Protein AF-A0A8J4T4J1-F1 (afdb_monomer_lite)

Organism: NCBI:txid100268

Secondary structure (DSSP, 8-state):
--------HHHHHHH-SSHHHHHHTT--HHHHHHH--HHHHHHHHHTTSSTTS----HHHHHHHHHHHHHHHHHHHHTT-

pLDDT: mean 86.03, std 13.98, range [35.53, 95.62]

Structure (mmCIF, N/CA/C/O backbone):
data_AF-A0A8J4T4J1-F1
#
_entry.id   AF-A0A8J4T4J1-F1
#
loop_
_atom_site.group_PDB
_atom_site.id
_atom_site.type_symbol
_atom_site.label_atom_id
_atom_site.label_alt_id
_atom_site.label_comp_id
_atom_site.label_asym_id
_atom_site.label_entity_id
_atom_site.label_seq_id
_atom_site.pdbx_PDB_ins_code
_atom_site.Cartn_x
_atom_site.Cartn_y
_atom_site.Cartn_z
_atom_site.occupancy
_atom_site.B_iso_or_equiv
_atom_site.auth_seq_id
_atom_site.auth_comp_id
_atom_site.auth_asym_id
_atom_site.auth_atom_id
_atom_site.pdbx_PDB_model_num
ATOM 1 N N . MET A 1 1 ? -7.989 -8.202 -20.710 1.00 35.53 1 MET A N 1
ATOM 2 C CA . MET A 1 1 ? -8.032 -6.768 -20.378 1.00 35.53 1 MET A CA 1
ATOM 3 C C . MET A 1 1 ? -7.867 -6.726 -18.880 1.00 35.53 1 MET A C 1
ATOM 5 O O . MET A 1 1 ? -8.830 -7.001 -18.180 1.00 35.53 1 MET A O 1
ATOM 9 N N . ASP A 1 2 ? -6.636 -6.558 -18.409 1.00 40.91 2 ASP A N 1
ATOM 10 C CA . ASP A 1 2 ? -6.362 -6.385 -16.985 1.00 40.91 2 ASP A CA 1
ATOM 11 C C . ASP A 1 2 ? -6.827 -4.977 -16.606 1.00 40.91 2 ASP A C 1
ATOM 13 O O . ASP A 1 2 ? -6.105 -3.995 -16.773 1.00 40.91 2 ASP A O 1
ATOM 17 N N . GLU A 1 3 ? -8.096 -4.862 -16.210 1.00 41.06 3 GLU A N 1
A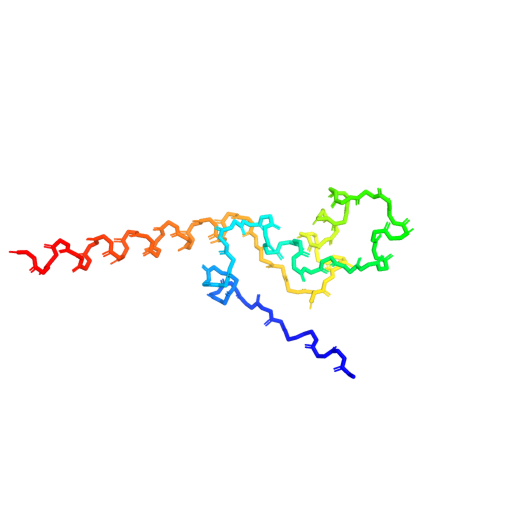TOM 18 C CA . GLU A 1 3 ? -8.628 -3.646 -15.602 1.00 41.06 3 GLU A CA 1
ATOM 19 C C . GLU A 1 3 ? -8.016 -3.520 -14.210 1.00 41.06 3 GLU A C 1
ATOM 21 O O . GLU A 1 3 ? -8.546 -4.015 -13.217 1.00 41.06 3 GLU A O 1
ATOM 26 N N . ASN A 1 4 ? -6.860 -2.866 -14.148 1.00 46.62 4 ASN A N 1
ATOM 27 C CA . ASN A 1 4 ? -6.311 -2.359 -12.905 1.00 46.62 4 ASN A CA 1
ATOM 28 C C . ASN A 1 4 ? -7.212 -1.211 -12.423 1.00 46.62 4 ASN A C 1
ATOM 30 O O . ASN A 1 4 ? -6.974 -0.043 -12.734 1.00 46.62 4 ASN A O 1
ATOM 34 N N . VAL A 1 5 ? -8.320 -1.563 -11.767 1.00 53.12 5 VAL A N 1
ATOM 35 C CA . VAL A 1 5 ? -9.239 -0.603 -11.155 1.00 53.12 5 VAL A CA 1
ATOM 36 C C . VAL A 1 5 ? -8.466 0.149 -10.068 1.00 53.12 5 VAL A C 1
ATOM 38 O O . VAL A 1 5 ? -7.931 -0.508 -9.174 1.00 53.12 5 VAL A O 1
ATOM 41 N N . PRO A 1 6 ? -8.404 1.493 -10.109 1.00 54.91 6 PRO A N 1
ATOM 42 C CA . PRO A 1 6 ? -7.742 2.276 -9.072 1.00 54.91 6 PRO A CA 1
ATOM 43 C C . PRO A 1 6 ? -8.322 1.936 -7.693 1.00 54.91 6 PRO A C 1
ATOM 45 O O . PRO A 1 6 ? -9.531 2.055 -7.458 1.00 54.91 6 PRO A O 1
ATOM 48 N N . LEU A 1 7 ? -7.475 1.417 -6.800 1.00 67.12 7 LEU A N 1
ATOM 49 C CA . LEU A 1 7 ? -7.864 1.072 -5.437 1.00 67.12 7 LEU A CA 1
ATOM 50 C C . LEU A 1 7 ? -7.676 2.313 -4.564 1.00 67.12 7 LEU A C 1
ATOM 52 O O . LEU A 1 7 ? -6.601 2.541 -4.014 1.00 67.12 7 LEU A O 1
ATOM 56 N N . GLY A 1 8 ? -8.744 3.093 -4.409 1.00 81.38 8 GLY A N 1
ATOM 57 C CA . GLY A 1 8 ? -8.731 4.243 -3.510 1.00 81.38 8 GLY A CA 1
ATOM 58 C C . GLY A 1 8 ? -8.477 3.863 -2.050 1.00 81.38 8 GLY A C 1
ATOM 59 O O . GLY A 1 8 ? -8.722 2.728 -1.632 1.00 81.38 8 GLY A O 1
ATOM 60 N N . LEU A 1 9 ? -8.022 4.838 -1.256 1.00 86.19 9 LEU A N 1
ATOM 61 C CA . LEU A 1 9 ? -7.609 4.678 0.148 1.00 86.19 9 LEU A CA 1
ATOM 62 C C . LEU A 1 9 ? -8.570 3.814 0.986 1.00 86.19 9 LEU A C 1
ATOM 64 O O . LEU A 1 9 ? -8.118 2.910 1.682 1.00 86.19 9 LEU A O 1
ATOM 68 N N . ASP A 1 10 ? -9.883 4.058 0.911 1.00 87.56 10 ASP A N 1
ATOM 69 C CA . ASP A 1 10 ? -10.887 3.303 1.679 1.00 87.56 10 ASP A CA 1
ATOM 70 C C . ASP A 1 10 ? -10.954 1.819 1.283 1.00 87.56 10 ASP A C 1
ATOM 72 O O . ASP A 1 10 ? -11.182 0.944 2.123 1.00 87.56 10 ASP A O 1
ATOM 76 N N . ASN A 1 11 ? -10.727 1.517 0.008 1.00 89.06 11 ASN A N 1
ATOM 77 C CA . ASN A 1 11 ? -10.673 0.145 -0.468 1.00 89.06 11 ASN A CA 1
ATOM 78 C C . ASN A 1 11 ? -9.346 -0.517 -0.069 1.00 89.06 11 ASN A C 1
ATOM 80 O O . ASN A 1 11 ? -9.335 -1.642 0.422 1.00 89.06 11 ASN A O 1
ATOM 84 N N . ALA A 1 12 ? -8.230 0.209 -0.176 1.00 90.56 12 ALA A N 1
ATOM 85 C CA . ALA A 1 12 ? -6.923 -0.291 0.233 1.00 90.56 12 ALA A CA 1
ATOM 86 C C . ALA A 1 12 ? -6.913 -0.716 1.716 1.00 90.56 12 ALA A C 1
ATOM 88 O O . ALA A 1 12 ? -6.535 -1.837 2.049 1.00 90.56 12 ALA A O 1
ATOM 89 N N . VAL A 1 13 ? -7.412 0.132 2.622 1.00 92.69 13 VAL A N 1
ATOM 90 C CA . VAL A 1 13 ? -7.427 -0.173 4.067 1.00 92.69 13 VAL A CA 1
ATOM 91 C C . VAL A 1 13 ? -8.419 -1.263 4.468 1.00 92.69 13 VAL A C 1
ATOM 93 O O . VAL A 1 13 ? -8.334 -1.783 5.582 1.00 92.69 13 VAL A O 1
ATOM 96 N N . THR A 1 14 ? -9.386 -1.600 3.616 1.00 92.19 14 THR A N 1
ATOM 97 C CA . THR A 1 14 ? -10.337 -2.688 3.889 1.00 92.19 14 THR A CA 1
ATOM 98 C C . THR A 1 14 ? -9.855 -4.020 3.328 1.00 92.19 14 THR A C 1
ATOM 100 O O . THR A 1 14 ? -10.109 -5.047 3.953 1.00 92.19 14 THR A O 1
ATOM 103 N N . GLN A 1 15 ? -9.128 -4.010 2.209 1.00 92.62 15 GLN A N 1
ATOM 104 C CA . GLN A 1 15 ? -8.633 -5.223 1.554 1.00 92.62 15 GLN A CA 1
ATOM 105 C C . GLN A 1 15 ? -7.270 -5.699 2.073 1.00 92.62 15 GLN A C 1
ATOM 107 O O . GLN A 1 15 ? -7.038 -6.904 2.137 1.00 92.62 15 GLN A O 1
ATOM 112 N N . PHE A 1 16 ? -6.386 -4.782 2.471 1.00 94.44 16 PHE A N 1
ATOM 113 C CA . PHE A 1 16 ? -5.008 -5.107 2.852 1.00 94.44 16 PHE A CA 1
ATOM 114 C C . PHE A 1 16 ? -4.778 -4.921 4.348 1.00 94.44 16 PHE A C 1
ATOM 116 O O . PHE A 1 16 ? -5.350 -4.017 4.962 1.00 94.44 16 PHE A O 1
ATOM 123 N N . ASN A 1 17 ? -3.959 -5.777 4.966 1.00 94.12 17 ASN A N 1
ATOM 124 C CA . ASN A 1 17 ? -3.685 -5.690 6.403 1.00 94.12 17 ASN A CA 1
ATOM 125 C C . ASN A 1 17 ? -2.618 -4.642 6.692 1.00 94.12 17 ASN A C 1
ATOM 127 O O . ASN A 1 17 ? -2.801 -3.816 7.589 1.00 94.12 17 ASN A O 1
ATOM 131 N N . THR A 1 18 ? -1.544 -4.668 5.911 1.00 95.12 18 THR A N 1
ATOM 132 C CA . THR A 1 18 ? -0.429 -3.728 5.989 1.00 95.12 18 THR A CA 1
ATOM 133 C C . THR A 1 18 ? -0.352 -2.864 4.736 1.00 95.12 18 THR A C 1
ATOM 135 O O . THR A 1 18 ? -1.009 -3.132 3.728 1.00 95.12 18 THR A O 1
ATOM 138 N N . TYR A 1 19 ? 0.433 -1.793 4.814 1.00 95.06 19 TYR A N 1
ATOM 139 C CA . TYR A 1 19 ? 0.690 -0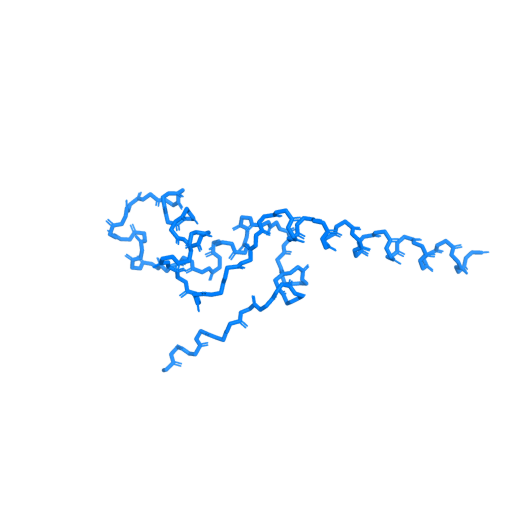.952 3.653 1.00 95.06 19 TYR A CA 1
ATOM 140 C C . TYR A 1 19 ? 1.576 -1.682 2.633 1.00 95.06 19 TYR A C 1
ATOM 142 O O . TYR A 1 19 ? 1.371 -1.554 1.431 1.00 95.06 19 TYR A O 1
ATOM 150 N N . GLU A 1 20 ? 2.500 -2.514 3.106 1.00 95.38 20 GLU A N 1
ATOM 151 C CA . GLU A 1 20 ? 3.328 -3.392 2.284 1.00 95.38 20 GLU A CA 1
ATOM 152 C C . GLU A 1 20 ? 2.473 -4.395 1.490 1.00 95.38 20 GLU A C 1
ATOM 154 O O . GLU A 1 20 ? 2.671 -4.504 0.286 1.00 95.38 20 GLU A O 1
ATOM 159 N N . ASP A 1 21 ? 1.443 -5.009 2.094 1.00 94.81 21 ASP A N 1
ATOM 160 C CA . ASP A 1 21 ? 0.502 -5.885 1.367 1.00 94.81 21 ASP A CA 1
ATOM 161 C C . ASP A 1 21 ? -0.198 -5.143 0.210 1.00 94.81 21 ASP A C 1
ATOM 163 O O . ASP A 1 21 ? -0.446 -5.711 -0.856 1.00 94.81 21 ASP A O 1
ATOM 167 N N . PHE A 1 22 ? -0.534 -3.864 0.420 1.00 93.81 22 PHE A N 1
ATOM 168 C CA . PHE A 1 22 ? -1.120 -3.016 -0.617 1.00 93.81 22 PHE A CA 1
ATOM 169 C C . PHE A 1 22 ? -0.117 -2.715 -1.738 1.00 93.81 22 PHE A C 1
ATOM 171 O O . PHE A 1 22 ? -0.484 -2.802 -2.912 1.00 93.81 22 PHE A O 1
ATOM 178 N N . LEU A 1 23 ? 1.136 -2.383 -1.412 1.00 93.38 23 LEU A N 1
ATOM 179 C CA . LEU A 1 23 ? 2.177 -2.157 -2.420 1.00 93.38 23 LEU A CA 1
ATOM 180 C C . LEU A 1 23 ? 2.444 -3.433 -3.228 1.00 93.38 23 LEU A C 1
ATOM 182 O O . LEU A 1 23 ? 2.470 -3.378 -4.456 1.00 93.38 23 LEU A O 1
ATOM 186 N N . ASP A 1 24 ? 2.541 -4.578 -2.555 1.00 93.62 24 ASP A N 1
ATOM 187 C CA . ASP A 1 24 ? 2.814 -5.878 -3.173 1.00 93.62 24 ASP A CA 1
ATOM 188 C C . ASP A 1 24 ? 1.693 -6.311 -4.117 1.00 93.62 24 ASP A C 1
ATOM 190 O O . ASP A 1 24 ? 1.956 -6.877 -5.176 1.00 93.62 24 ASP A O 1
ATOM 194 N N . SER A 1 25 ? 0.441 -5.957 -3.804 1.00 92.56 25 SER A N 1
ATOM 195 C CA . SER A 1 25 ? -0.703 -6.216 -4.687 1.00 92.56 25 SER A CA 1
ATOM 196 C C . SER A 1 25 ? -0.610 -5.523 -6.054 1.00 92.56 25 SER A C 1
ATOM 198 O O . SER A 1 25 ? -1.288 -5.930 -6.998 1.00 92.56 25 SER A O 1
ATOM 200 N N . GLN A 1 26 ? 0.226 -4.486 -6.170 1.00 91.19 26 GLN A N 1
ATOM 201 C CA . GLN A 1 26 ? 0.430 -3.716 -7.397 1.00 91.19 26 GLN A CA 1
ATOM 202 C C . GLN A 1 26 ? 1.707 -4.109 -8.154 1.00 91.19 26 GLN A C 1
ATOM 204 O O . GLN A 1 26 ? 1.915 -3.640 -9.277 1.00 91.19 26 GLN A O 1
ATOM 209 N N . ILE A 1 27 ? 2.558 -4.952 -7.563 1.00 91.94 27 ILE A N 1
ATOM 210 C CA . ILE A 1 27 ? 3.789 -5.444 -8.183 1.00 91.94 27 ILE A CA 1
ATOM 211 C C . ILE A 1 27 ? 3.450 -6.649 -9.062 1.00 91.94 27 ILE A C 1
ATOM 213 O O . ILE A 1 27 ? 2.818 -7.612 -8.635 1.00 91.94 27 ILE A O 1
ATOM 217 N N . THR A 1 28 ? 3.884 -6.612 -10.319 1.00 92.44 28 THR A N 1
ATOM 218 C CA . THR A 1 28 ? 3.659 -7.700 -11.278 1.00 92.44 28 THR A CA 1
ATOM 219 C C . THR A 1 28 ? 4.897 -8.582 -11.434 1.00 92.44 28 THR A C 1
ATOM 221 O O . THR A 1 28 ? 6.022 -8.170 -11.157 1.00 92.44 28 THR A O 1
ATOM 224 N N . ALA A 1 29 ? 4.727 -9.792 -11.977 1.00 93.19 29 ALA A N 1
ATOM 225 C CA . ALA A 1 29 ? 5.858 -10.670 -12.298 1.00 93.19 29 ALA A CA 1
ATOM 226 C C . ALA A 1 29 ? 6.860 -10.025 -13.276 1.00 93.19 29 ALA A C 1
ATOM 228 O O . ALA A 1 29 ? 8.055 -10.296 -13.212 1.00 93.19 29 ALA A O 1
ATOM 229 N N . THR A 1 30 ? 6.384 -9.152 -14.168 1.00 93.25 30 THR A N 1
ATOM 230 C CA . THR A 1 30 ? 7.235 -8.386 -15.084 1.00 93.25 30 THR A CA 1
ATOM 231 C C . THR A 1 30 ? 8.124 -7.397 -14.334 1.00 93.25 30 THR A C 1
ATOM 233 O O . THR A 1 30 ? 9.277 -7.219 -14.710 1.00 93.25 30 THR A O 1
ATOM 236 N N . ASP A 1 31 ? 7.624 -6.801 -13.252 1.00 92.25 31 ASP A N 1
ATOM 237 C CA . ASP A 1 31 ? 8.409 -5.887 -12.418 1.00 92.25 31 ASP A CA 1
ATOM 238 C C . ASP A 1 31 ? 9.545 -6.620 -11.744 1.00 92.25 31 ASP A C 1
ATOM 240 O O . ASP A 1 31 ? 10.690 -6.206 -11.862 1.00 92.25 31 ASP A O 1
ATOM 244 N N . LEU A 1 32 ? 9.246 -7.763 -11.134 1.00 94.06 32 LEU A N 1
ATOM 245 C CA . LEU A 1 32 ? 10.263 -8.593 -10.499 1.00 94.06 32 LEU A CA 1
ATOM 246 C C . LEU A 1 32 ? 11.259 -9.166 -11.513 1.00 94.06 32 LEU A C 1
ATOM 248 O O . LEU A 1 32 ? 12.432 -9.303 -11.192 1.00 94.06 32 LEU A O 1
ATOM 252 N N . PHE A 1 33 ? 10.829 -9.456 -12.743 1.00 94.88 33 PHE A N 1
ATOM 253 C CA . PHE A 1 33 ? 11.729 -9.920 -13.799 1.00 94.88 33 PHE A CA 1
ATOM 254 C C . PHE A 1 33 ? 12.738 -8.850 -14.241 1.00 94.88 33 PHE A C 1
ATOM 256 O O . PHE A 1 33 ? 13.874 -9.189 -14.552 1.00 94.88 33 PHE A O 1
ATOM 263 N N . TYR A 1 34 ? 12.340 -7.575 -14.302 1.00 95.06 34 TYR A N 1
ATOM 264 C CA . TYR A 1 34 ? 13.227 -6.494 -14.755 1.00 95.06 34 TYR A CA 1
ATOM 265 C C . TYR A 1 34 ? 13.973 -5.785 -13.626 1.00 95.06 34 TYR A C 1
ATOM 267 O O . TYR A 1 34 ? 15.076 -5.290 -13.849 1.00 95.06 34 TYR A O 1
ATOM 275 N N . LEU A 1 35 ? 13.360 -5.678 -12.450 1.00 94.50 35 LEU A N 1
ATOM 276 C CA . LEU A 1 35 ? 13.937 -4.998 -11.295 1.00 94.50 35 LEU A CA 1
ATOM 277 C C . LEU A 1 35 ? 14.765 -5.951 -10.439 1.00 94.50 35 LEU A C 1
ATOM 279 O O . LEU A 1 35 ? 15.697 -5.491 -9.792 1.00 94.50 35 LEU A O 1
ATOM 283 N N . GLU A 1 36 ? 14.410 -7.242 -10.411 1.00 94.31 36 GLU A N 1
ATOM 284 C CA . GLU A 1 36 ? 15.016 -8.291 -9.569 1.00 94.31 36 GLU A CA 1
ATOM 285 C C . GLU A 1 36 ? 15.017 -7.982 -8.054 1.00 94.31 36 GLU A C 1
ATOM 287 O O . GLU A 1 36 ? 15.521 -8.768 -7.253 1.00 94.31 36 GLU A O 1
ATOM 292 N N . ASP A 1 37 ? 14.402 -6.867 -7.655 1.00 95.62 37 ASP A N 1
ATOM 293 C CA . ASP A 1 37 ? 14.352 -6.330 -6.303 1.00 95.62 37 ASP A CA 1
ATOM 294 C C . ASP A 1 37 ? 12.917 -5.883 -5.987 1.00 95.62 37 ASP A C 1
ATOM 296 O O . ASP A 1 37 ? 12.351 -4.975 -6.607 1.00 95.62 37 ASP A O 1
ATOM 300 N N . GLU A 1 38 ? 12.319 -6.562 -5.012 1.00 94.62 38 GLU A N 1
ATOM 301 C CA . GLU A 1 38 ? 10.959 -6.308 -4.550 1.00 94.62 38 GLU A CA 1
ATOM 302 C C . GLU A 1 38 ? 10.843 -4.969 -3.807 1.00 94.62 38 GLU A C 1
ATOM 304 O O . GLU A 1 38 ? 9.839 -4.273 -3.944 1.00 94.62 38 GLU A O 1
ATOM 309 N N . GLU A 1 39 ? 11.868 -4.559 -3.054 1.00 95.25 39 GLU A N 1
ATOM 310 C CA . GLU A 1 39 ? 11.861 -3.279 -2.343 1.00 95.25 39 GLU A CA 1
ATOM 311 C C . GLU A 1 39 ? 11.916 -2.111 -3.331 1.00 95.25 39 GLU A C 1
ATOM 313 O O . GLU A 1 39 ? 11.154 -1.149 -3.201 1.00 95.25 39 GLU A O 1
ATOM 318 N N . LEU A 1 40 ? 12.729 -2.237 -4.383 1.00 95.19 40 LEU A N 1
ATOM 319 C CA . LEU A 1 40 ? 12.745 -1.271 -5.479 1.00 95.19 40 LEU A CA 1
ATOM 320 C C . LEU A 1 40 ? 11.381 -1.193 -6.183 1.00 95.19 40 LEU A C 1
ATOM 322 O O . LEU A 1 40 ? 10.887 -0.100 -6.469 1.00 95.19 40 LEU A O 1
ATOM 326 N N . ALA A 1 41 ? 10.738 -2.335 -6.433 1.00 95.12 41 ALA A N 1
ATOM 327 C CA . ALA A 1 41 ? 9.404 -2.373 -7.027 1.00 95.12 41 ALA A CA 1
ATOM 328 C C . ALA A 1 41 ? 8.357 -1.675 -6.138 1.00 95.12 41 ALA A C 1
ATOM 330 O O . ALA A 1 41 ? 7.584 -0.853 -6.641 1.00 95.12 41 ALA A O 1
ATOM 331 N N . ARG A 1 42 ? 8.383 -1.913 -4.817 1.00 94.50 42 ARG A N 1
ATOM 332 C CA . ARG A 1 42 ? 7.527 -1.220 -3.836 1.00 94.50 42 ARG A CA 1
ATOM 333 C C . ARG A 1 42 ? 7.723 0.293 -3.880 1.00 94.50 42 ARG A C 1
ATOM 335 O O . ARG A 1 42 ? 6.742 1.030 -3.933 1.00 94.50 42 ARG A O 1
ATOM 342 N N . GLN A 1 43 ? 8.971 0.762 -3.909 1.00 94.00 43 GLN A N 1
ATOM 343 C CA . GLN A 1 43 ? 9.285 2.193 -3.986 1.00 94.00 43 GLN A CA 1
ATOM 344 C C . GLN A 1 43 ? 8.725 2.837 -5.261 1.00 94.00 43 GLN A C 1
ATOM 346 O O . GLN A 1 43 ? 8.196 3.947 -5.216 1.00 94.00 43 GLN A O 1
ATOM 351 N N . LEU A 1 44 ? 8.798 2.145 -6.402 1.00 92.75 44 LEU A N 1
ATOM 352 C CA . LEU A 1 44 ? 8.236 2.643 -7.660 1.00 92.75 44 LEU A CA 1
ATOM 353 C C . LEU A 1 44 ? 6.706 2.716 -7.630 1.00 92.75 44 LEU A C 1
ATOM 355 O O . LEU A 1 44 ? 6.140 3.659 -8.189 1.00 92.75 44 LEU A O 1
ATOM 359 N N . VAL A 1 45 ? 6.043 1.762 -6.973 1.00 92.25 45 VAL A N 1
ATOM 360 C CA . VAL A 1 45 ? 4.592 1.807 -6.738 1.00 92.25 45 VAL A CA 1
ATOM 361 C C . VAL A 1 45 ? 4.230 2.973 -5.818 1.00 92.25 45 VAL A C 1
ATOM 363 O O . VAL A 1 45 ? 3.352 3.764 -6.150 1.00 92.25 45 VAL A O 1
ATOM 366 N N . GLU A 1 46 ? 4.936 3.132 -4.699 1.00 91.50 46 GLU A N 1
ATOM 367 C CA . GLU A 1 46 ? 4.687 4.203 -3.724 1.00 91.50 46 GLU A CA 1
ATOM 368 C C . GLU A 1 46 ? 4.879 5.606 -4.325 1.00 91.50 46 GLU A C 1
ATOM 370 O O . GLU A 1 46 ? 4.138 6.537 -4.010 1.00 91.50 46 GLU A O 1
ATOM 375 N N . LEU A 1 47 ? 5.832 5.760 -5.245 1.00 90.69 47 LEU A N 1
ATOM 376 C CA . LEU A 1 47 ? 6.052 7.002 -5.989 1.00 90.69 47 LEU A CA 1
ATOM 377 C C . LEU A 1 47 ? 5.055 7.215 -7.146 1.00 90.69 47 LEU A C 1
ATOM 379 O O . LEU A 1 47 ? 5.086 8.267 -7.785 1.00 90.69 47 LEU A O 1
ATOM 383 N N . GLY A 1 48 ? 4.191 6.238 -7.437 1.00 87.94 48 GLY A N 1
ATOM 384 C CA . GLY A 1 48 ? 3.222 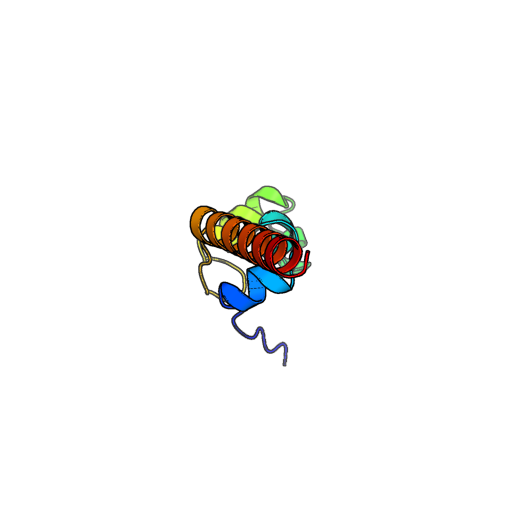6.286 -8.534 1.00 87.94 48 GLY A CA 1
ATOM 385 C C . GLY A 1 48 ? 3.823 6.073 -9.928 1.00 87.94 48 GLY A C 1
ATOM 386 O O . GLY A 1 48 ? 3.139 6.289 -10.927 1.00 87.94 48 GLY A O 1
ATOM 387 N N . TYR A 1 49 ? 5.087 5.647 -10.025 1.00 86.62 49 TYR A N 1
ATOM 388 C CA . TYR A 1 49 ? 5.723 5.279 -11.299 1.00 86.62 49 TYR A CA 1
ATOM 389 C C . TYR A 1 49 ? 5.314 3.882 -11.776 1.00 86.62 49 TYR A C 1
ATOM 391 O O . TYR A 1 49 ? 5.480 3.558 -12.955 1.00 86.62 49 TYR A O 1
ATOM 399 N N . ARG A 1 50 ? 4.778 3.053 -10.872 1.00 83.69 50 ARG A N 1
ATOM 400 C CA . ARG A 1 50 ? 4.279 1.710 -11.163 1.00 83.69 50 ARG A CA 1
ATOM 401 C C . ARG A 1 50 ? 2.931 1.447 -10.481 1.00 83.69 50 ARG A C 1
ATOM 403 O O . ARG A 1 50 ? 2.561 2.154 -9.553 1.00 83.69 50 ARG A O 1
ATOM 410 N N . GLY A 1 51 ? 2.184 0.447 -10.953 1.00 77.25 51 GLY A N 1
ATOM 411 C CA . GLY A 1 51 ? 0.866 0.091 -10.415 1.00 77.25 51 GLY A CA 1
ATOM 412 C C . GLY A 1 51 ? -0.296 0.833 -11.084 1.00 77.25 51 GLY A C 1
ATOM 413 O O . GLY A 1 51 ? -0.278 1.075 -12.292 1.00 77.25 51 GLY A O 1
ATOM 414 N N . SER A 1 52 ? -1.334 1.148 -10.303 1.00 70.94 52 SER A N 1
ATOM 415 C CA . SER A 1 52 ? -2.577 1.791 -10.782 1.00 70.94 52 SER A CA 1
ATOM 416 C C . SER A 1 52 ? -2.448 3.289 -11.076 1.00 70.94 52 SER A C 1
ATOM 418 O O . SER A 1 52 ? -3.363 3.888 -11.640 1.00 70.94 52 SER A O 1
ATOM 420 N N . GLY A 1 53 ? -1.313 3.898 -10.716 1.00 69.25 53 GLY A N 1
ATOM 421 C CA . GLY A 1 53 ? -1.087 5.341 -10.814 1.00 69.25 53 GLY A CA 1
ATOM 422 C C . GLY A 1 53 ? -1.785 6.154 -9.716 1.00 69.25 53 GLY A C 1
ATOM 423 O O . GLY A 1 53 ? -1.573 7.363 -9.634 1.00 69.25 53 GLY A O 1
ATOM 424 N N . GLU A 1 54 ? -2.586 5.518 -8.855 1.00 73.19 54 GLU A N 1
ATOM 425 C CA . GLU A 1 54 ? -3.165 6.153 -7.674 1.00 73.19 54 GLU A CA 1
ATOM 426 C C .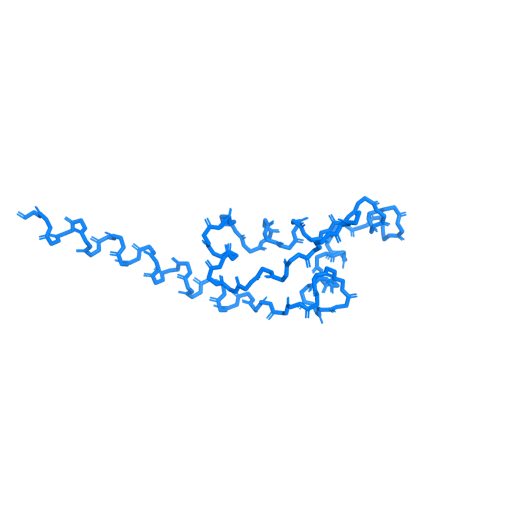 GLU A 1 54 ? -2.185 6.069 -6.497 1.00 73.19 54 GLU A C 1
ATOM 428 O O . GLU A 1 54 ? -1.804 4.987 -6.049 1.00 73.19 54 GLU A O 1
ATOM 433 N N . ILE A 1 55 ? -1.760 7.233 -6.001 1.00 83.62 55 ILE A N 1
ATOM 434 C CA . ILE A 1 55 ? -0.813 7.331 -4.889 1.00 83.62 55 ILE A CA 1
ATOM 435 C C . ILE A 1 55 ? -1.601 7.336 -3.580 1.00 83.62 55 ILE A C 1
ATOM 437 O O . ILE A 1 55 ? -2.190 8.349 -3.197 1.00 83.62 55 ILE A O 1
ATOM 441 N N . VAL A 1 56 ? -1.571 6.212 -2.869 1.00 87.88 56 VAL A N 1
ATOM 442 C CA . VAL A 1 56 ? -2.004 6.132 -1.471 1.00 87.88 56 VAL A CA 1
ATOM 443 C C . VAL A 1 56 ? -0.780 6.345 -0.595 1.00 87.88 56 VAL A C 1
ATOM 445 O O . VAL A 1 56 ? 0.151 5.554 -0.649 1.00 87.88 56 VAL A O 1
ATOM 448 N N . LYS A 1 57 ? -0.761 7.403 0.220 1.00 90.69 57 LYS A N 1
ATOM 449 C CA . LYS A 1 57 ? 0.370 7.655 1.122 1.00 90.69 57 LYS A CA 1
ATOM 450 C C . LYS A 1 57 ? 0.332 6.705 2.315 1.00 90.69 57 LYS A C 1
ATOM 452 O O . LYS A 1 57 ? -0.727 6.492 2.907 1.00 90.69 57 LYS A O 1
ATOM 457 N N . ARG A 1 58 ? 1.510 6.240 2.736 1.00 93.62 58 ARG A N 1
ATOM 458 C CA . ARG A 1 58 ? 1.707 5.416 3.939 1.00 93.62 58 ARG A CA 1
ATOM 459 C C . ARG A 1 58 ? 1.015 5.994 5.177 1.00 93.62 58 ARG A C 1
ATOM 461 O O . ARG A 1 58 ? 0.299 5.277 5.875 1.00 93.62 58 ARG A O 1
ATOM 468 N N . ASP A 1 59 ? 1.191 7.290 5.427 1.00 92.88 59 ASP A N 1
ATOM 469 C CA . ASP A 1 59 ? 0.603 7.960 6.592 1.00 92.88 59 ASP A CA 1
ATOM 470 C C . ASP A 1 59 ? -0.927 7.977 6.537 1.00 92.88 59 ASP A C 1
ATOM 472 O O . ASP A 1 59 ? -1.576 7.746 7.558 1.00 92.88 59 ASP A O 1
ATOM 476 N N . ASP A 1 60 ? -1.513 8.177 5.355 1.00 92.00 60 ASP A N 1
ATOM 477 C CA . ASP A 1 60 ? -2.966 8.193 5.174 1.00 92.00 60 ASP A CA 1
ATOM 478 C C . ASP A 1 60 ? -3.552 6.786 5.367 1.00 92.00 60 ASP A C 1
ATOM 480 O O . ASP A 1 60 ? -4.548 6.618 6.076 1.00 92.00 60 ASP A O 1
ATOM 484 N N . PHE A 1 61 ? -2.896 5.763 4.805 1.00 94.12 61 PHE A N 1
ATOM 485 C CA . PHE A 1 61 ? -3.269 4.357 4.983 1.00 94.12 61 PHE A CA 1
ATOM 486 C C . PHE A 1 61 ? -3.269 3.961 6.462 1.00 94.12 61 PHE A C 1
ATOM 488 O O . PHE A 1 61 ? -4.270 3.461 6.984 1.00 94.12 61 PHE A O 1
ATOM 495 N N . ASN A 1 62 ? -2.166 4.238 7.160 1.00 94.12 62 ASN A N 1
ATOM 496 C CA . ASN A 1 62 ? -2.006 3.898 8.570 1.00 94.12 62 ASN A CA 1
ATOM 497 C C . ASN A 1 62 ? -2.978 4.681 9.459 1.00 94.12 62 ASN A C 1
ATOM 499 O O . ASN A 1 62 ? -3.643 4.091 10.312 1.00 94.12 62 ASN A O 1
ATOM 503 N N . SER A 1 63 ? -3.127 5.988 9.227 1.00 93.81 63 SER A N 1
ATOM 504 C CA . SER A 1 63 ? -4.075 6.821 9.978 1.00 93.81 63 SER A CA 1
ATOM 505 C C . SER A 1 63 ? -5.505 6.309 9.826 1.00 93.81 63 SER A C 1
ATOM 507 O O . SER A 1 63 ? -6.254 6.212 10.801 1.00 93.81 63 SER A O 1
ATOM 509 N N . ARG A 1 64 ? -5.890 5.913 8.609 1.00 93.12 64 ARG A N 1
ATOM 510 C CA . ARG A 1 64 ? -7.222 5.377 8.336 1.00 93.12 64 ARG A CA 1
ATOM 511 C C . ARG A 1 64 ? -7.424 3.985 8.944 1.00 93.12 64 ARG A C 1
ATOM 513 O O . ARG A 1 64 ? -8.505 3.726 9.473 1.00 93.12 64 ARG A O 1
ATOM 520 N N . LYS A 1 65 ? -6.406 3.116 8.947 1.00 92.38 65 LYS A N 1
ATOM 521 C CA . LYS A 1 65 ? -6.432 1.823 9.659 1.00 92.38 65 LYS A CA 1
ATOM 522 C C . LYS A 1 65 ? -6.657 1.991 11.160 1.00 92.38 65 LYS A C 1
ATOM 524 O O . LYS A 1 65 ? -7.505 1.298 11.721 1.00 92.38 65 LYS A O 1
ATOM 529 N N . ILE A 1 66 ? -5.944 2.925 11.790 1.00 93.50 66 ILE A N 1
ATOM 530 C CA . ILE A 1 66 ? -6.107 3.236 13.217 1.00 93.50 66 ILE A CA 1
ATOM 531 C C . ILE A 1 66 ? -7.534 3.719 13.485 1.00 93.50 66 ILE A C 1
ATOM 533 O O . ILE A 1 66 ? -8.220 3.148 14.330 1.00 93.50 66 ILE A O 1
ATOM 537 N N . ALA A 1 67 ? -8.027 4.684 12.704 1.00 92.06 67 ALA A N 1
ATOM 538 C CA . ALA A 1 67 ? -9.385 5.203 12.858 1.00 92.06 67 ALA A CA 1
ATOM 539 C C . ALA A 1 67 ? -10.463 4.111 12.706 1.00 92.06 67 ALA A C 1
ATOM 541 O O . ALA A 1 67 ? -11.461 4.110 13.429 1.00 92.06 67 ALA A O 1
ATOM 542 N N . LEU A 1 68 ? -10.272 3.157 11.786 1.00 90.75 68 LEU A N 1
ATOM 543 C CA . LEU A 1 68 ? -11.170 2.008 11.635 1.00 90.75 68 LEU A CA 1
ATOM 544 C C . LEU A 1 68 ? -11.133 1.088 12.861 1.00 90.75 68 LEU A C 1
ATOM 546 O O . LEU A 1 68 ? -12.193 0.687 13.343 1.00 90.75 68 LEU A O 1
ATOM 550 N N . ALA A 1 69 ? -9.945 0.779 13.385 1.00 90.00 69 ALA A N 1
ATOM 551 C CA . ALA A 1 69 ? -9.794 -0.041 14.584 1.00 90.00 69 ALA A CA 1
ATOM 552 C C . ALA A 1 69 ? -10.444 0.620 15.813 1.00 90.00 69 ALA A C 1
ATOM 554 O O . ALA A 1 69 ? -11.206 -0.024 16.535 1.00 90.00 69 ALA A O 1
ATOM 555 N N . GLU A 1 70 ? -10.227 1.921 16.009 1.00 92.94 70 GLU A N 1
ATOM 556 C CA . GLU A 1 70 ? -10.851 2.700 17.084 1.00 92.94 70 GLU A CA 1
ATOM 557 C C . GLU A 1 70 ? -12.380 2.724 16.966 1.00 92.94 70 GLU A C 1
ATOM 559 O O . GLU A 1 70 ? -13.088 2.517 17.954 1.00 92.94 70 GLU A O 1
ATOM 564 N N . ALA A 1 71 ? -12.913 2.908 15.754 1.00 90.38 71 ALA A N 1
ATOM 565 C CA . ALA A 1 71 ? -14.354 2.892 15.517 1.00 90.38 71 ALA A CA 1
ATOM 566 C C . ALA A 1 71 ? -14.989 1.523 15.820 1.00 90.38 71 ALA A C 1
ATOM 568 O O . ALA A 1 71 ? -16.131 1.464 16.283 1.00 90.38 71 ALA A O 1
ATOM 569 N N . VAL A 1 72 ? -14.273 0.422 15.566 1.00 89.69 72 VAL A N 1
ATOM 570 C CA . VAL A 1 72 ? -14.718 -0.931 15.938 1.00 89.69 72 VAL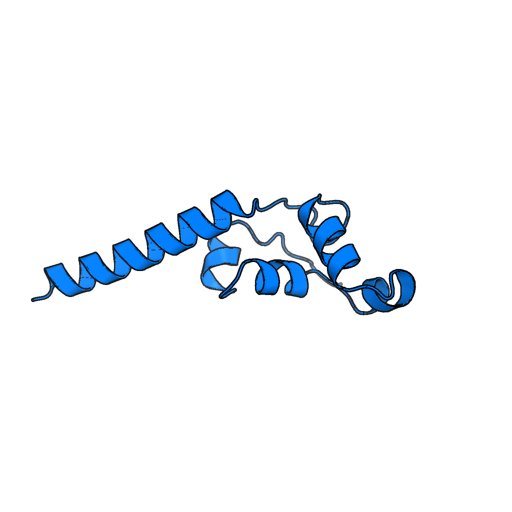 A CA 1
ATOM 571 C C . VAL A 1 72 ? -14.748 -1.079 17.459 1.00 89.69 72 VAL A C 1
ATOM 573 O O . VAL A 1 72 ? -15.790 -1.446 18.004 1.00 89.69 72 VAL A O 1
ATOM 576 N N . LEU A 1 73 ? -13.672 -0.698 18.152 1.00 90.62 73 LEU A N 1
ATOM 577 C CA . LEU A 1 73 ? -13.590 -0.768 19.616 1.00 90.62 73 LEU A CA 1
ATOM 578 C C . LEU A 1 73 ? -14.680 0.075 20.300 1.00 90.62 73 LEU A C 1
ATOM 580 O O . LEU A 1 73 ? -15.337 -0.387 21.234 1.00 90.62 73 LEU A O 1
ATOM 584 N N . ALA A 1 74 ? -14.945 1.287 19.804 1.00 90.56 74 ALA A N 1
ATOM 585 C CA . ALA A 1 74 ? -16.000 2.152 20.335 1.00 90.56 74 ALA A CA 1
ATOM 586 C C . ALA A 1 74 ? -17.410 1.545 20.162 1.00 90.56 74 ALA A C 1
ATOM 588 O O . ALA A 1 74 ? -18.269 1.673 21.043 1.00 90.56 74 ALA A O 1
ATOM 589 N N . LYS A 1 75 ? -17.663 0.841 19.048 1.00 87.12 75 LYS A N 1
ATOM 590 C CA . LYS A 1 75 ? -18.928 0.118 18.812 1.00 87.12 75 LYS A CA 1
ATOM 591 C C . LYS A 1 75 ? -19.106 -1.084 19.740 1.00 87.12 75 LYS A C 1
ATOM 593 O O . LYS A 1 75 ? -20.237 -1.422 20.079 1.00 87.12 75 LYS A O 1
ATOM 598 N N . GLU A 1 76 ? -18.020 -1.734 20.141 1.00 85.19 76 GLU A N 1
ATOM 599 C CA . GLU A 1 76 ? -18.065 -2.836 21.107 1.00 85.19 76 GLU A CA 1
ATOM 600 C C . GLU A 1 76 ? -18.321 -2.332 22.531 1.00 85.19 76 GLU A C 1
ATOM 602 O O . GLU A 1 76 ? -19.132 -2.912 23.252 1.00 85.19 76 GLU A O 1
ATOM 607 N N . GLN A 1 77 ? -17.694 -1.219 22.920 1.00 80.12 77 GLN A N 1
ATOM 608 C CA . GLN A 1 77 ? -17.880 -0.615 24.243 1.00 80.12 77 GLN A CA 1
ATOM 609 C C . GLN A 1 77 ? -19.285 -0.041 24.447 1.00 80.12 77 GLN A C 1
ATOM 611 O O . GLN A 1 77 ? -19.832 -0.154 25.536 1.00 80.12 77 GLN A O 1
ATOM 616 N N . SER A 1 78 ? -19.893 0.525 23.402 1.00 77.50 78 SER A N 1
ATOM 617 C CA . SER A 1 78 ? -21.261 1.069 23.452 1.00 77.50 78 SER A CA 1
ATOM 618 C C . SER A 1 78 ? -22.371 0.007 23.447 1.00 77.50 78 SER A C 1
ATOM 620 O O . SER A 1 78 ? -23.537 0.347 23.637 1.00 77.50 78 SER A O 1
ATOM 622 N N . LYS A 1 79 ? -22.033 -1.272 23.230 1.00 68.88 79 LYS A N 1
ATOM 623 C CA . LYS A 1 79 ? -22.967 -2.411 23.306 1.00 68.88 79 LYS A CA 1
ATOM 624 C C . LYS A 1 79 ? -22.970 -3.127 24.664 1.00 68.88 79 LYS A C 1
ATOM 626 O O . LYS A 1 79 ? -23.783 -4.036 24.839 1.00 68.88 79 LYS A O 1
ATOM 631 N N . LYS A 1 80 ? -22.069 -2.766 25.580 1.00 53.69 80 LYS A N 1
ATOM 632 C CA . LYS A 1 80 ? -22.034 -3.252 26.968 1.00 53.69 80 LYS A CA 1
ATOM 633 C C . LYS A 1 80 ? -22.801 -2.313 27.887 1.00 53.69 80 LYS A C 1
ATOM 635 O O . LYS A 1 80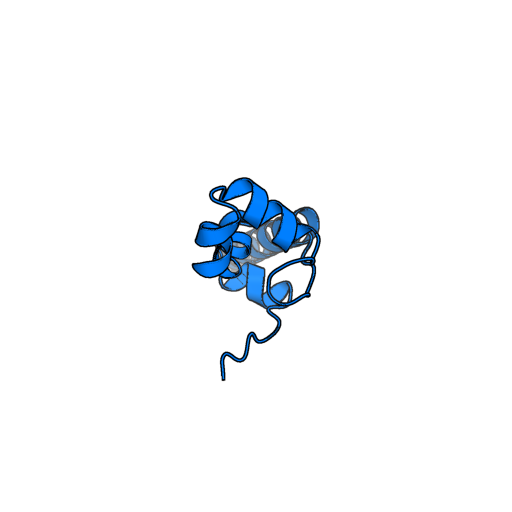 ? -23.409 -2.848 28.838 1.00 53.69 80 LYS A O 1
#

InterPro domains:
  IPR027887 Protein of unknown function DUF4464 [PF14713] (12-78)
  IPR027887 Protein of unknown function DUF4464 [PTHR33588] (5-78)

Sequence (80 aa):
MDENVPLGLDNAVTQFNTYEDFLDSQITATDLFYLEDEELARQLVELGYRGSGEIVKRDDFNSRKIALAEAVLAKEQSKK

Radius of gyration: 15.29 Å; chains: 1; bounding box: 38×19×47 Å

Foldseek 3Di:
DPPLPDQDLVNLLVPDPAVLRSLQVFQDPVNCVVVVDPVVSSVCVCVLVGGPSDHDHRVSNVVVNVVVVVVVVVVVVVVD